Protein AF-G9L4L5-F1 (afdb_monomer_lite)

Organism: Mustela putorius furo (NCBI:txid9669)

Radius of gyration: 20.17 Å; chains: 1; bounding box: 37×35×58 Å

pLDDT: mean 81.36, std 19.82, range [37.69, 98.31]

Sequence (93 aa):
GHLQYQRSGPPYDFPSYRSTVHEVTQAFAAASREVLAVEAELAGPRGQPLLASHVRSLQQLEQTRLATVALLQLMGAPELSEQENTLEMRQLK

InterPro domains:
  IPR039491 Required for excision 1-B domain-containing protein [PF14966] (1-75)
  IPR039491 Required for excision 1-B domain-containing protein [PTHR28309] (1-86)

Structure (mmCIF, N/CA/C/O backbone):
data_AF-G9L4L5-F1
#
_entry.id   AF-G9L4L5-F1
#
loop_
_atom_site.group_PDB
_atom_site.id
_atom_site.type_symbol
_atom_site.label_atom_id
_atom_site.label_alt_id
_atom_site.label_comp_id
_atom_site.label_asym_id
_atom_site.label_entity_id
_atom_site.label_seq_id
_atom_site.pdbx_PDB_ins_code
_atom_site.Cartn_x
_atom_site.Cartn_y
_atom_site.Cartn_z
_atom_site.occupancy
_atom_site.B_iso_or_equiv
_atom_site.auth_seq_id
_atom_site.auth_comp_id
_atom_site.auth_asym_id
_atom_site.auth_atom_id
_atom_site.pdbx_PDB_model_num
ATOM 1 N N . GLY A 1 1 ? 7.742 13.195 -40.396 1.00 57.25 1 GLY A N 1
ATOM 2 C CA . GLY A 1 1 ? 7.542 13.644 -39.005 1.00 57.25 1 GLY A CA 1
ATOM 3 C C . GLY A 1 1 ? 7.286 12.471 -38.076 1.00 57.25 1 GLY A C 1
ATOM 4 O O . GLY A 1 1 ? 8.233 11.798 -37.703 1.00 57.25 1 GLY A O 1
ATOM 5 N N . HIS A 1 2 ? 6.019 12.172 -37.767 1.00 55.12 2 HIS A N 1
ATOM 6 C CA . HIS A 1 2 ? 5.613 11.148 -36.783 1.00 55.12 2 HIS A CA 1
ATOM 7 C C . HIS A 1 2 ? 6.059 9.713 -37.131 1.00 55.12 2 HIS A C 1
ATOM 9 O O . HIS A 1 2 ? 6.634 9.020 -36.303 1.00 55.12 2 HIS A O 1
ATOM 15 N N . LEU A 1 3 ? 5.883 9.293 -38.389 1.00 58.84 3 LEU A N 1
ATOM 16 C CA . LEU A 1 3 ? 6.283 7.958 -38.868 1.00 58.84 3 LEU A CA 1
ATOM 17 C C . LEU A 1 3 ? 7.797 7.701 -38.818 1.00 58.84 3 LEU A C 1
ATOM 19 O O . LEU A 1 3 ? 8.215 6.559 -38.681 1.00 58.84 3 LEU A O 1
ATOM 23 N N . GLN A 1 4 ? 8.622 8.744 -38.946 1.00 59.44 4 GLN A N 1
ATOM 24 C CA . GLN A 1 4 ? 10.081 8.617 -38.842 1.00 59.44 4 GLN A CA 1
ATOM 25 C C . GLN A 1 4 ? 10.517 8.525 -37.380 1.00 59.44 4 GLN A C 1
ATOM 27 O O . GLN A 1 4 ? 11.351 7.687 -37.075 1.00 59.44 4 GLN A O 1
ATOM 32 N N . TYR A 1 5 ? 9.883 9.290 -36.485 1.00 58.44 5 TYR A N 1
ATOM 33 C CA . TYR A 1 5 ? 10.120 9.226 -35.038 1.00 58.44 5 TYR A CA 1
ATOM 34 C C . TYR A 1 5 ? 9.743 7.856 -34.450 1.00 58.44 5 TYR A C 1
ATOM 36 O O . TYR A 1 5 ? 10.461 7.294 -33.630 1.00 58.44 5 TYR A O 1
ATOM 44 N N . GLN A 1 6 ? 8.642 7.281 -34.939 1.00 59.22 6 GLN A N 1
ATOM 45 C CA . GLN A 1 6 ? 8.158 5.957 -34.544 1.00 59.22 6 GLN A CA 1
ATOM 46 C C . GLN A 1 6 ? 9.004 4.808 -35.123 1.00 59.22 6 GLN A C 1
ATOM 48 O O . GLN A 1 6 ? 8.985 3.706 -34.590 1.00 59.22 6 GLN A O 1
ATOM 53 N N . ARG A 1 7 ? 9.752 5.061 -36.207 1.00 59.12 7 ARG A N 1
ATOM 54 C CA . ARG A 1 7 ? 10.684 4.106 -36.835 1.00 59.12 7 ARG A CA 1
ATOM 55 C C . ARG A 1 7 ? 12.122 4.220 -36.325 1.00 59.12 7 ARG A C 1
ATOM 57 O O . ARG A 1 7 ? 12.880 3.274 -36.492 1.00 59.12 7 ARG A O 1
ATOM 64 N N . SER A 1 8 ? 12.509 5.366 -35.764 1.00 61.69 8 SER A N 1
ATOM 65 C CA . SER A 1 8 ? 13.857 5.620 -35.237 1.00 61.69 8 SER A CA 1
ATOM 66 C C . SER A 1 8 ? 14.009 5.294 -33.750 1.00 61.69 8 SER A C 1
ATOM 68 O O . SER A 1 8 ? 15.127 5.310 -33.244 1.00 61.69 8 SER A O 1
ATOM 70 N N . GLY A 1 9 ? 12.903 5.062 -33.040 1.00 61.50 9 GLY A N 1
ATOM 71 C CA . GLY A 1 9 ? 12.901 4.676 -31.631 1.00 61.50 9 GLY A CA 1
ATOM 72 C C . GLY A 1 9 ? 12.895 3.154 -31.438 1.00 61.50 9 GLY A C 1
ATOM 73 O O . GLY A 1 9 ? 12.470 2.429 -32.341 1.00 61.50 9 GLY A O 1
ATOM 74 N N . PRO A 1 10 ? 13.327 2.654 -30.267 1.00 68.50 10 PRO A N 1
ATOM 75 C CA . PRO A 1 10 ? 13.116 1.261 -29.881 1.00 68.50 10 PRO A CA 1
ATOM 76 C C . PRO A 1 10 ? 11.626 0.887 -30.006 1.00 68.50 10 PRO A C 1
ATOM 78 O O . PRO A 1 10 ? 10.773 1.724 -29.689 1.0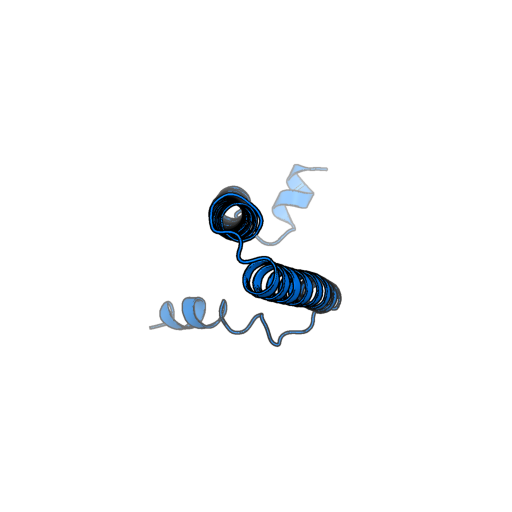0 68.50 10 PRO A O 1
ATOM 81 N N . PRO A 1 11 ? 11.283 -0.335 -30.452 1.00 70.56 11 PRO A N 1
ATOM 82 C CA . PRO A 1 11 ? 9.896 -0.774 -30.559 1.00 70.56 11 PRO A CA 1
ATOM 83 C C . PRO A 1 11 ? 9.305 -0.966 -29.156 1.00 70.56 11 PRO A C 1
ATOM 85 O O . PRO A 1 11 ? 9.389 -2.040 -28.573 1.00 70.56 11 PRO A O 1
ATOM 88 N N . TYR A 1 12 ? 8.739 0.099 -28.592 1.00 69.94 12 TYR A N 1
ATOM 89 C CA . TYR A 1 12 ? 8.116 0.070 -27.271 1.00 69.94 12 TYR A CA 1
ATOM 90 C C . TYR A 1 12 ? 6.662 -0.412 -27.384 1.00 69.94 12 TYR A C 1
ATOM 92 O O . TYR A 1 12 ? 5.861 0.179 -28.116 1.00 69.94 12 TYR A O 1
ATOM 100 N N . ASP A 1 13 ? 6.301 -1.469 -26.653 1.00 81.56 13 ASP A N 1
ATOM 101 C CA . ASP A 1 13 ? 4.930 -1.993 -26.601 1.00 81.56 13 ASP A CA 1
ATOM 102 C C . ASP A 1 13 ? 4.070 -1.181 -25.618 1.00 81.56 13 ASP A C 1
ATOM 104 O O . ASP A 1 13 ? 3.805 -1.566 -24.476 1.00 81.56 13 ASP A O 1
ATOM 108 N N . PHE A 1 14 ? 3.659 0.007 -26.065 1.00 83.94 14 PHE A N 1
ATOM 109 C CA . PHE A 1 14 ? 2.816 0.905 -25.277 1.00 83.94 14 PHE A CA 1
ATOM 110 C C . PHE A 1 14 ? 1.465 0.298 -24.852 1.00 83.94 14 PHE A C 1
ATOM 112 O O . PHE A 1 14 ? 1.050 0.580 -23.724 1.00 83.94 14 PHE A O 1
ATOM 119 N N . PRO A 1 15 ? 0.748 -0.484 -25.691 1.00 85.88 15 PRO A N 1
ATOM 120 C CA . PRO A 1 15 ? -0.466 -1.180 -25.268 1.00 85.88 15 PRO A CA 1
ATOM 121 C C . PRO A 1 15 ? -0.260 -2.086 -24.051 1.00 85.88 15 PRO A C 1
ATOM 123 O O . PRO A 1 15 ? -0.976 -1.922 -23.060 1.00 85.88 15 PRO A O 1
ATOM 126 N N . SER A 1 16 ? 0.736 -2.976 -24.084 1.00 83.81 16 SER A N 1
ATOM 127 C CA . SER A 1 16 ? 1.000 -3.892 -22.966 1.00 83.81 16 SER A CA 1
ATOM 128 C C . SER A 1 16 ? 1.456 -3.140 -21.719 1.00 83.81 16 SER A C 1
ATOM 130 O O . SER A 1 16 ? 0.924 -3.372 -20.635 1.00 83.81 16 SER A O 1
ATOM 132 N N . TYR A 1 17 ? 2.353 -2.156 -21.869 1.00 84.56 17 TYR A N 1
ATOM 133 C CA . TYR A 1 17 ? 2.782 -1.297 -20.761 1.00 84.56 17 TYR A CA 1
ATOM 134 C C . TYR A 1 17 ? 1.595 -0.606 -20.071 1.00 84.56 17 TYR A C 1
ATOM 136 O O . TYR A 1 17 ? 1.474 -0.627 -18.846 1.00 84.56 17 TYR A O 1
ATOM 144 N N . ARG A 1 18 ? 0.681 -0.016 -20.854 1.00 88.50 18 ARG A N 1
ATOM 145 C CA . ARG A 1 18 ? -0.506 0.659 -20.315 1.00 88.50 18 ARG A CA 1
ATOM 146 C C . ARG A 1 18 ? -1.450 -0.298 -19.596 1.00 88.50 18 ARG A C 1
ATOM 148 O O . ARG A 1 18 ? -1.993 0.103 -18.570 1.00 88.50 18 ARG A O 1
ATOM 155 N N . SER A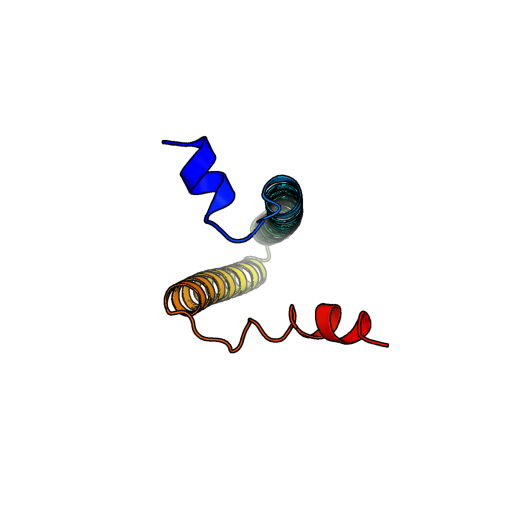 1 19 ? -1.634 -1.517 -20.108 1.00 89.94 19 SER A N 1
ATOM 156 C CA . SER A 1 19 ? -2.454 -2.539 -19.443 1.00 89.94 19 SER A CA 1
ATOM 157 C C . SER A 1 19 ? -1.872 -2.894 -18.081 1.00 89.94 19 SER A C 1
ATOM 159 O O . SER A 1 19 ? -2.563 -2.779 -17.073 1.00 89.94 19 SER A O 1
ATOM 161 N N . THR A 1 20 ? -0.573 -3.200 -18.026 1.00 92.06 20 THR A N 1
ATOM 162 C CA . THR A 1 20 ? 0.111 -3.547 -16.775 1.00 92.06 20 THR A CA 1
ATOM 163 C C . THR A 1 20 ? 0.035 -2.414 -15.756 1.00 92.06 20 THR A C 1
ATOM 165 O O . THR A 1 20 ? -0.348 -2.636 -14.610 1.00 92.06 20 THR A O 1
ATOM 168 N N . VAL A 1 21 ? 0.342 -1.176 -16.162 1.00 89.62 21 VAL A N 1
ATOM 169 C CA . VAL A 1 21 ? 0.238 -0.009 -15.270 1.00 89.62 21 VAL A CA 1
ATOM 170 C C . VAL A 1 21 ? -1.189 0.157 -14.758 1.00 89.62 21 VAL A C 1
ATOM 172 O O . VAL A 1 21 ? -1.386 0.431 -13.573 1.00 89.62 21 VAL A O 1
ATOM 175 N N . HIS A 1 22 ? -2.189 -0.012 -15.624 1.00 93.31 22 HIS A N 1
ATOM 176 C CA . HIS A 1 22 ? -3.589 0.098 -15.238 1.00 93.31 22 HIS A CA 1
ATOM 177 C C . HIS A 1 22 ? -3.991 -0.967 -14.211 1.00 93.31 22 HIS A C 1
ATOM 179 O O . HIS A 1 22 ? -4.547 -0.616 -13.170 1.00 93.31 22 HIS A O 1
ATOM 185 N N . GLU A 1 23 ? -3.659 -2.234 -14.460 1.00 95.75 23 GLU A N 1
ATOM 186 C CA . GLU A 1 23 ? -3.956 -3.356 -13.561 1.00 95.75 23 GLU A CA 1
ATOM 187 C C . GLU A 1 23 ? -3.285 -3.178 -12.196 1.00 95.75 23 GLU A C 1
ATOM 189 O O . GLU A 1 23 ? -3.946 -3.267 -11.159 1.00 95.75 23 GLU A O 1
ATOM 194 N N . VAL A 1 24 ? -1.993 -2.834 -12.183 1.00 92.75 24 VAL A N 1
ATOM 195 C CA . VAL A 1 24 ? -1.244 -2.570 -10.945 1.00 92.75 24 VAL A CA 1
ATOM 196 C C . VAL A 1 24 ? -1.854 -1.394 -10.181 1.00 92.75 24 VAL A C 1
ATOM 198 O O . VAL A 1 24 ? -2.071 -1.486 -8.971 1.00 92.75 24 VAL A O 1
ATOM 201 N N . THR A 1 25 ? -2.200 -0.305 -10.875 1.00 93.06 25 THR A N 1
ATOM 202 C CA . THR A 1 25 ? -2.838 0.867 -10.254 1.00 93.06 25 THR A CA 1
ATOM 203 C C . THR A 1 25 ? -4.197 0.506 -9.655 1.00 93.06 25 THR A C 1
ATOM 205 O O . THR A 1 25 ? -4.529 0.943 -8.552 1.00 93.06 25 THR A O 1
ATOM 208 N N . GLN A 1 26 ? -4.989 -0.311 -10.353 1.00 97.06 26 GLN A N 1
ATOM 209 C CA . GLN A 1 26 ? -6.302 -0.737 -9.884 1.00 97.06 26 GLN A CA 1
ATOM 210 C C . GLN A 1 26 ? -6.198 -1.633 -8.646 1.00 97.06 26 GLN A C 1
ATOM 212 O O . GLN A 1 26 ? -6.915 -1.394 -7.670 1.00 97.06 26 GLN A O 1
ATOM 217 N N . ALA A 1 27 ? -5.300 -2.621 -8.667 1.00 96.56 27 ALA A N 1
ATOM 218 C CA . ALA A 1 27 ? -5.054 -3.514 -7.538 1.00 96.56 27 ALA A CA 1
ATOM 219 C C . ALA A 1 27 ? -4.591 -2.729 -6.302 1.00 96.56 27 ALA A C 1
ATOM 221 O O . ALA A 1 27 ? -5.142 -2.895 -5.212 1.00 96.56 27 ALA A O 1
ATOM 222 N N . PHE A 1 28 ? -3.652 -1.796 -6.485 1.00 93.31 28 PHE A N 1
ATOM 223 C CA . PHE A 1 28 ? -3.185 -0.923 -5.413 1.00 93.31 28 PHE A CA 1
ATOM 224 C C . PHE A 1 28 ? -4.311 -0.044 -4.846 1.00 93.31 28 PHE A C 1
ATOM 226 O O . PHE A 1 28 ? -4.463 0.082 -3.627 1.00 93.31 28 PHE A O 1
ATOM 233 N N . ALA A 1 29 ? -5.141 0.540 -5.714 1.00 93.94 29 ALA A N 1
ATOM 234 C CA . ALA A 1 2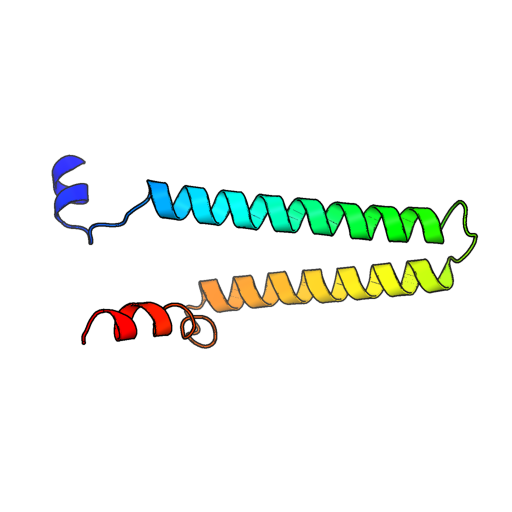9 ? -6.265 1.369 -5.293 1.00 93.94 29 ALA A CA 1
ATOM 235 C C . ALA A 1 29 ? -7.331 0.561 -4.535 1.00 93.94 29 ALA A C 1
ATOM 237 O O . ALA A 1 29 ? -7.937 1.081 -3.597 1.00 93.94 29 ALA A O 1
ATOM 238 N N . ALA A 1 30 ? -7.571 -0.694 -4.927 1.00 97.50 30 ALA A N 1
ATOM 239 C CA . ALA A 1 30 ? -8.469 -1.598 -4.215 1.00 97.50 30 ALA A CA 1
ATOM 240 C C . ALA A 1 30 ? -7.956 -1.895 -2.801 1.00 97.50 30 ALA A C 1
ATOM 242 O O . ALA A 1 30 ? -8.655 -1.583 -1.837 1.00 97.50 30 ALA A O 1
ATOM 243 N N . ALA A 1 31 ? -6.709 -2.355 -2.675 1.00 94.88 31 ALA A N 1
ATOM 244 C CA . ALA A 1 31 ? -6.088 -2.623 -1.379 1.00 94.88 31 ALA A CA 1
ATOM 245 C C . ALA A 1 31 ? -6.064 -1.374 -0.476 1.00 94.88 31 ALA A C 1
ATOM 247 O O . ALA A 1 31 ? -6.397 -1.439 0.705 1.00 94.88 31 ALA A O 1
ATOM 248 N N . SER A 1 32 ? -5.750 -0.202 -1.037 1.00 94.44 32 SER A N 1
ATOM 249 C CA . SER A 1 32 ? -5.745 1.060 -0.283 1.00 94.44 32 SER A CA 1
ATOM 250 C C . SER A 1 32 ? -7.118 1.400 0.304 1.00 94.44 32 SER A C 1
ATOM 252 O O . SER A 1 32 ? -7.207 1.859 1.443 1.00 94.44 32 SER A O 1
ATOM 254 N N . ARG A 1 33 ? -8.203 1.157 -0.447 1.00 97.44 33 ARG A N 1
ATOM 255 C CA . ARG A 1 33 ? -9.570 1.365 0.055 1.00 97.44 33 ARG A CA 1
ATOM 256 C C . ARG A 1 33 ? -9.923 0.398 1.178 1.00 97.44 33 ARG A C 1
ATOM 258 O O . ARG A 1 33 ? -10.571 0.818 2.130 1.00 97.44 33 ARG A O 1
ATOM 265 N N . GLU A 1 34 ? -9.497 -0.859 1.089 1.00 98.12 34 GLU A N 1
ATOM 266 C CA . GLU A 1 34 ? -9.720 -1.845 2.152 1.00 98.12 34 GLU A CA 1
ATOM 267 C C . GLU A 1 34 ? -9.042 -1.419 3.458 1.00 98.12 34 GLU A C 1
ATOM 269 O O . GLU A 1 34 ? -9.673 -1.440 4.513 1.00 98.12 34 GLU A O 1
ATOM 274 N N . VAL A 1 35 ? -7.800 -0.929 3.395 1.00 97.56 35 VAL A N 1
ATOM 275 C CA . VAL A 1 35 ? -7.090 -0.428 4.585 1.00 97.56 35 VAL A CA 1
ATOM 276 C C . VAL A 1 35 ? -7.791 0.795 5.187 1.00 97.56 35 VAL A C 1
ATOM 278 O O . VAL A 1 35 ? -7.956 0.864 6.404 1.00 97.56 35 VAL A O 1
ATOM 281 N N . LEU A 1 36 ? -8.256 1.737 4.359 1.00 96.88 36 LEU A N 1
ATOM 282 C CA . LEU A 1 36 ? -9.028 2.896 4.832 1.00 96.88 36 LEU A CA 1
ATOM 283 C C . LEU A 1 36 ? -10.355 2.482 5.483 1.00 96.88 36 LEU A C 1
ATOM 285 O O . LEU A 1 36 ? -10.766 3.074 6.480 1.00 96.88 36 LEU A O 1
ATOM 289 N N . ALA A 1 37 ? -11.018 1.454 4.949 1.00 98.12 37 ALA A N 1
ATOM 290 C CA . ALA A 1 37 ? -12.231 0.911 5.548 1.00 98.12 37 ALA A CA 1
ATOM 291 C C . ALA A 1 37 ? -11.946 0.280 6.921 1.00 98.12 37 ALA A C 1
ATOM 293 O O . ALA A 1 37 ? -12.689 0.534 7.868 1.00 98.12 37 ALA A O 1
ATOM 294 N N . VAL A 1 38 ? -10.846 -0.470 7.055 1.00 97.81 38 VAL A N 1
ATOM 295 C CA . VAL A 1 38 ? -10.400 -1.036 8.340 1.00 97.81 38 VAL A CA 1
ATOM 296 C C . VAL A 1 38 ? -10.111 0.067 9.357 1.00 97.81 38 VAL A C 1
ATOM 298 O O . VAL A 1 38 ? -10.578 -0.006 10.492 1.00 97.81 38 VAL A O 1
ATOM 301 N N . GLU A 1 39 ? -9.381 1.111 8.963 1.00 98.12 39 GLU A N 1
ATOM 302 C CA . GLU A 1 39 ? -9.105 2.260 9.829 1.00 98.12 39 GLU A CA 1
ATOM 303 C C . GLU A 1 39 ? -10.402 2.935 10.306 1.00 98.12 39 GLU A C 1
ATOM 305 O O . GLU A 1 39 ? -10.558 3.208 11.499 1.00 98.12 39 GLU A O 1
ATOM 310 N N . ALA A 1 40 ? -11.355 3.161 9.395 1.00 97.94 40 ALA A N 1
ATOM 311 C CA . ALA A 1 40 ? -12.646 3.767 9.712 1.00 97.94 40 ALA A CA 1
ATOM 312 C C . ALA A 1 40 ? -13.490 2.890 10.652 1.00 97.94 40 ALA A C 1
ATOM 314 O O . ALA A 1 40 ? -14.111 3.405 11.584 1.00 97.94 40 ALA A O 1
ATOM 315 N N . GLU A 1 41 ? -13.490 1.569 10.454 1.00 98.25 41 GLU A N 1
ATOM 316 C CA . GLU A 1 41 ? -14.201 0.629 11.323 1.00 98.25 41 GLU A CA 1
ATOM 317 C C . GLU A 1 41 ? -13.609 0.607 12.743 1.00 98.25 41 GLU A C 1
ATOM 319 O O . GLU A 1 41 ? -14.343 0.588 13.737 1.00 98.25 41 GLU A O 1
ATOM 324 N N . LEU A 1 42 ? -12.276 0.657 12.840 1.00 98.25 42 LEU A N 1
ATOM 325 C CA . LEU A 1 42 ? -11.548 0.732 14.104 1.00 98.25 42 LEU A CA 1
ATOM 326 C C . LEU A 1 42 ? -11.802 2.050 14.838 1.00 98.25 42 LEU A C 1
ATOM 328 O O . LEU A 1 42 ? -12.059 2.031 16.040 1.00 98.25 42 LEU A O 1
ATOM 332 N N . ALA A 1 43 ? -11.755 3.182 14.135 1.00 96.75 43 ALA A N 1
ATOM 333 C CA . ALA A 1 43 ? -11.982 4.498 14.726 1.00 96.75 43 ALA A CA 1
ATOM 334 C C . ALA A 1 43 ? -13.445 4.726 15.135 1.00 96.75 43 ALA A C 1
ATOM 336 O O . ALA A 1 43 ? -13.702 5.439 16.104 1.00 96.75 43 ALA A O 1
ATOM 337 N N . GLY A 1 44 ? -14.394 4.149 14.394 1.00 95.31 44 GLY A N 1
ATOM 338 C CA . GLY A 1 44 ? -15.825 4.309 14.629 1.00 95.31 44 GLY A CA 1
ATOM 339 C C . GLY A 1 44 ? -16.430 3.133 15.406 1.00 95.31 44 GLY A C 1
ATOM 340 O O . GLY A 1 44 ? -16.258 3.074 16.624 1.00 95.31 44 GLY A O 1
ATOM 341 N N . PRO A 1 45 ? -17.153 2.206 14.743 1.00 95.75 45 PRO A N 1
ATOM 342 C CA . PRO A 1 45 ? -17.974 1.180 15.396 1.00 95.75 45 PRO A CA 1
ATOM 343 C C . PRO A 1 45 ? -17.261 0.322 16.442 1.00 95.75 45 PRO A C 1
ATOM 345 O O . PRO A 1 45 ? -17.876 -0.074 17.429 1.00 95.75 45 PRO A O 1
ATOM 348 N N . ARG A 1 46 ? -15.974 0.018 16.239 1.00 95.38 46 ARG A N 1
ATOM 349 C CA . ARG A 1 46 ? -15.212 -0.822 17.172 1.00 95.38 46 ARG A CA 1
ATOM 350 C C . ARG A 1 46 ? -14.653 -0.044 18.363 1.00 95.38 46 ARG A C 1
ATOM 352 O O . ARG A 1 46 ? -14.221 -0.679 19.320 1.00 95.38 46 ARG A O 1
ATOM 359 N N . GLY A 1 47 ? -14.645 1.291 18.318 1.00 96.06 47 GLY A N 1
ATOM 360 C CA . GLY A 1 47 ? -14.159 2.137 19.410 1.00 96.06 47 GLY A CA 1
ATOM 361 C C . GLY A 1 47 ? -12.686 1.903 19.765 1.00 96.06 47 GLY A C 1
ATOM 362 O O . GLY A 1 47 ? -12.316 1.983 20.933 1.00 96.06 47 GLY A O 1
ATOM 363 N N . GLN A 1 48 ? -11.843 1.599 18.773 1.00 97.88 48 GLN A N 1
ATOM 364 C CA . GLN A 1 48 ? -10.409 1.311 18.919 1.00 97.88 48 GLN A CA 1
ATOM 365 C C . GLN A 1 48 ? -9.541 2.411 18.273 1.00 97.88 48 GLN A C 1
ATOM 367 O O . GLN A 1 48 ? -8.790 2.142 17.330 1.00 97.88 48 GLN A O 1
ATOM 372 N N . PRO A 1 49 ? -9.587 3.661 18.775 1.00 95.88 49 PRO A N 1
ATOM 373 C CA . PRO A 1 49 ? -8.892 4.793 18.158 1.00 95.88 49 PRO A CA 1
ATOM 374 C C . PRO A 1 49 ? -7.363 4.658 18.184 1.00 95.88 49 PRO A C 1
ATOM 376 O O . PRO A 1 49 ? -6.697 5.175 17.293 1.00 95.88 49 PRO A O 1
ATOM 379 N N . LEU A 1 50 ? -6.798 3.946 19.168 1.00 97.75 50 LEU A N 1
ATOM 380 C CA . LEU A 1 50 ? -5.359 3.659 19.212 1.00 97.75 50 LEU A CA 1
ATOM 381 C C . LEU A 1 50 ? -4.938 2.694 18.097 1.00 97.75 50 LEU A C 1
ATOM 383 O O . LEU A 1 50 ? -3.916 2.901 17.456 1.00 97.75 50 LEU A O 1
ATOM 387 N N . LEU A 1 51 ? -5.734 1.660 17.813 1.00 98.06 51 LEU A N 1
ATOM 388 C CA . LEU A 1 51 ? -5.417 0.754 16.710 1.00 98.06 51 LEU A CA 1
ATOM 389 C C . LEU A 1 51 ? -5.603 1.452 15.357 1.00 98.06 51 LEU A C 1
ATOM 391 O O . LEU A 1 51 ? -4.767 1.299 14.470 1.00 98.06 51 LEU A O 1
ATOM 395 N N . ALA A 1 52 ? -6.639 2.285 15.226 1.00 98.31 52 ALA A N 1
ATOM 396 C CA . ALA A 1 52 ? -6.824 3.130 14.049 1.00 98.31 52 ALA A CA 1
ATOM 397 C C . ALA A 1 52 ? -5.644 4.096 13.834 1.00 98.31 52 ALA A C 1
ATOM 399 O O . ALA A 1 52 ? -5.188 4.261 12.705 1.00 98.31 52 ALA A O 1
ATOM 400 N N . SER A 1 53 ? -5.098 4.695 14.901 1.00 97.94 53 SER A N 1
ATOM 401 C CA . SER A 1 53 ? -3.934 5.582 14.777 1.00 97.94 53 SER A CA 1
ATOM 402 C C . SER A 1 53 ? -2.687 4.831 14.309 1.00 97.94 53 SER A C 1
ATOM 404 O O . SER A 1 53 ? -1.959 5.350 13.466 1.00 97.94 53 SER A O 1
ATOM 406 N N . HIS A 1 54 ? -2.476 3.591 14.762 1.00 98.25 54 HIS A N 1
ATOM 407 C CA . HIS A 1 54 ? -1.394 2.745 14.258 1.00 98.25 54 HIS A CA 1
ATOM 408 C C . HIS A 1 54 ? -1.555 2.417 12.770 1.00 98.25 54 HIS A C 1
ATOM 410 O O . HIS A 1 54 ? -0.583 2.528 12.022 1.00 98.25 54 HIS A O 1
ATOM 416 N N . VAL A 1 55 ? -2.768 2.075 12.321 1.00 97.75 55 VAL A N 1
ATOM 417 C CA . VAL A 1 55 ? -3.054 1.859 10.890 1.00 97.75 55 VAL A CA 1
ATOM 418 C C . VAL A 1 55 ? -2.746 3.125 10.084 1.00 97.75 55 VAL A C 1
ATOM 420 O O . VAL A 1 55 ? -2.036 3.053 9.081 1.00 97.75 55 VAL A O 1
ATOM 423 N N . ARG A 1 56 ? -3.172 4.295 10.572 1.00 97.69 56 ARG A N 1
ATOM 424 C CA . ARG A 1 56 ? -2.867 5.586 9.944 1.00 97.69 56 ARG A CA 1
ATOM 425 C C . ARG A 1 56 ? -1.366 5.864 9.864 1.00 97.69 56 ARG A C 1
ATOM 427 O O . ARG A 1 56 ? -0.880 6.292 8.820 1.00 97.69 56 ARG A O 1
ATOM 434 N N . SER A 1 57 ? -0.612 5.606 10.932 1.00 97.94 57 SER A N 1
ATOM 435 C CA . SER A 1 57 ? 0.847 5.775 10.926 1.00 97.94 57 SER A CA 1
ATOM 436 C C . SER A 1 57 ? 1.535 4.855 9.912 1.00 97.94 57 SER A C 1
ATOM 438 O O . SER A 1 57 ? 2.454 5.295 9.223 1.00 97.94 57 SER A O 1
ATOM 440 N N . LEU A 1 58 ? 1.071 3.609 9.760 1.00 97.19 58 LEU A N 1
ATOM 441 C CA . LEU A 1 58 ? 1.580 2.698 8.728 1.00 97.19 58 LEU A CA 1
ATOM 442 C C . LEU A 1 58 ? 1.291 3.217 7.313 1.00 97.19 58 LEU A C 1
ATOM 444 O O . LEU A 1 58 ? 2.169 3.171 6.454 1.00 97.19 58 LEU A O 1
ATOM 448 N N . GLN A 1 59 ? 0.102 3.771 7.069 1.00 95.81 59 GLN A N 1
ATOM 449 C CA . GLN A 1 59 ? -0.224 4.377 5.774 1.00 95.81 59 GLN A CA 1
ATOM 450 C C . GLN A 1 59 ? 0.646 5.603 5.469 1.00 95.81 59 GLN A C 1
ATOM 452 O O . GLN A 1 59 ? 1.072 5.777 4.331 1.00 95.81 59 GLN A O 1
ATOM 457 N N . GLN A 1 60 ? 0.949 6.440 6.465 1.00 97.06 60 GLN A N 1
ATOM 458 C CA . GLN A 1 60 ? 1.860 7.581 6.300 1.00 97.06 60 GLN A CA 1
ATOM 459 C C . GLN A 1 60 ? 3.290 7.130 5.967 1.00 97.06 60 GLN A C 1
ATOM 461 O O . GLN A 1 60 ? 3.957 7.737 5.122 1.00 97.06 60 GLN A O 1
ATOM 466 N N . LEU A 1 61 ? 3.752 6.048 6.601 1.00 97.81 61 LEU A N 1
ATOM 467 C CA . LEU A 1 61 ? 5.042 5.444 6.283 1.00 97.81 61 LEU A CA 1
ATOM 468 C C . LEU A 1 61 ? 5.065 4.919 4.842 1.00 97.81 61 LEU A C 1
ATOM 470 O O . LEU A 1 61 ? 6.012 5.208 4.113 1.00 97.81 61 LEU A O 1
ATOM 474 N N . GLU A 1 62 ? 4.014 4.222 4.404 1.00 95.12 62 GLU A N 1
ATOM 475 C CA . GLU A 1 62 ? 3.933 3.725 3.026 1.00 95.12 62 GLU A CA 1
ATOM 476 C C . GLU A 1 62 ? 3.854 4.867 2.005 1.00 95.12 62 GLU A C 1
ATOM 478 O O . GLU A 1 62 ? 4.529 4.815 0.983 1.00 95.12 62 GLU A O 1
ATOM 483 N N . GLN A 1 63 ? 3.119 5.946 2.288 1.00 95.00 63 GLN A N 1
ATOM 484 C CA . GLN A 1 63 ? 3.101 7.137 1.425 1.00 95.00 63 GLN A CA 1
ATOM 485 C C . GLN A 1 63 ? 4.495 7.753 1.276 1.00 95.00 63 GLN A C 1
ATOM 487 O O . GLN A 1 63 ? 4.907 8.098 0.167 1.00 95.00 63 GLN A O 1
ATOM 492 N N . THR A 1 64 ? 5.241 7.848 2.380 1.00 97.44 64 THR A N 1
ATOM 493 C CA . THR A 1 64 ? 6.628 8.332 2.356 1.00 97.44 64 THR A CA 1
ATOM 494 C C . THR A 1 64 ? 7.505 7.398 1.524 1.00 97.44 64 THR A C 1
ATOM 496 O O . THR A 1 64 ? 8.246 7.865 0.662 1.00 97.44 64 THR A O 1
ATOM 499 N N . ARG A 1 65 ? 7.367 6.078 1.710 1.00 95.88 65 ARG A N 1
ATOM 500 C CA . ARG A 1 65 ? 8.092 5.067 0.931 1.00 95.88 65 ARG A CA 1
ATOM 501 C C . ARG A 1 65 ? 7.807 5.190 -0.565 1.00 95.88 65 ARG A C 1
ATOM 503 O O . ARG A 1 65 ? 8.749 5.208 -1.351 1.00 95.88 65 ARG A O 1
ATOM 510 N N . LEU A 1 66 ? 6.539 5.320 -0.960 1.00 94.12 66 LEU A N 1
ATOM 511 C CA . LEU A 1 66 ? 6.132 5.488 -2.359 1.00 94.12 66 LEU A CA 1
ATOM 512 C C . LEU A 1 66 ? 6.721 6.761 -2.974 1.00 94.12 66 LEU A C 1
ATOM 514 O O . LEU A 1 66 ? 7.229 6.715 -4.092 1.00 94.12 66 LEU A O 1
ATOM 518 N N . ALA A 1 67 ? 6.718 7.876 -2.239 1.00 95.25 67 ALA A N 1
ATOM 519 C CA . ALA A 1 67 ? 7.341 9.117 -2.693 1.00 95.25 67 ALA A CA 1
ATOM 520 C C . ALA A 1 67 ? 8.861 8.961 -2.875 1.00 95.25 67 ALA A C 1
ATOM 522 O O . ALA A 1 67 ? 9.406 9.376 -3.896 1.00 95.25 67 ALA A O 1
ATOM 523 N N . THR A 1 68 ? 9.549 8.318 -1.925 1.00 95.44 68 THR A N 1
ATOM 524 C CA . THR A 1 68 ? 10.989 8.041 -2.030 1.00 95.44 68 THR A CA 1
ATOM 525 C C . THR A 1 68 ? 11.307 7.137 -3.217 1.00 95.44 68 THR A C 1
ATOM 527 O O . THR A 1 68 ? 12.219 7.439 -3.982 1.00 95.44 68 THR A O 1
ATOM 530 N N . VAL A 1 69 ? 10.543 6.061 -3.416 1.00 92.50 69 VAL A N 1
ATOM 531 C CA . VAL A 1 69 ? 10.714 5.153 -4.558 1.00 92.50 69 VAL A CA 1
ATOM 532 C C . VAL A 1 69 ? 10.499 5.890 -5.880 1.00 92.50 69 VAL A C 1
ATOM 534 O O . VAL A 1 69 ? 11.319 5.747 -6.784 1.00 92.50 69 VAL A O 1
ATOM 537 N N . ALA A 1 70 ? 9.466 6.728 -5.985 1.00 89.62 70 ALA A N 1
ATOM 538 C CA . ALA A 1 70 ? 9.224 7.529 -7.184 1.00 89.62 70 ALA A CA 1
ATOM 539 C C . ALA A 1 70 ? 10.390 8.488 -7.486 1.00 89.62 70 ALA A C 1
ATOM 541 O O . ALA A 1 70 ? 10.800 8.624 -8.639 1.00 89.62 70 ALA A O 1
ATOM 542 N N . LEU A 1 71 ? 10.970 9.117 -6.456 1.00 93.56 71 LEU A N 1
ATOM 543 C CA . LEU A 1 71 ? 12.164 9.954 -6.612 1.00 93.56 71 LEU A CA 1
ATOM 544 C C . LEU A 1 71 ? 13.376 9.138 -7.084 1.00 93.56 71 LEU A C 1
ATOM 546 O O . LEU A 1 71 ? 14.071 9.568 -8.002 1.00 93.56 71 LEU A O 1
ATOM 550 N N . LEU A 1 72 ? 13.619 7.958 -6.504 1.00 92.69 72 LEU A N 1
ATOM 551 C CA . LEU A 1 72 ? 14.712 7.064 -6.915 1.00 92.69 72 LEU A CA 1
ATOM 552 C C . LEU A 1 72 ? 14.567 6.613 -8.376 1.00 92.69 72 LEU A C 1
ATOM 554 O O . LEU A 1 72 ? 15.545 6.626 -9.123 1.00 92.69 72 LEU A O 1
ATOM 558 N N . GLN A 1 73 ? 13.344 6.282 -8.796 1.00 85.31 73 GLN A N 1
ATOM 559 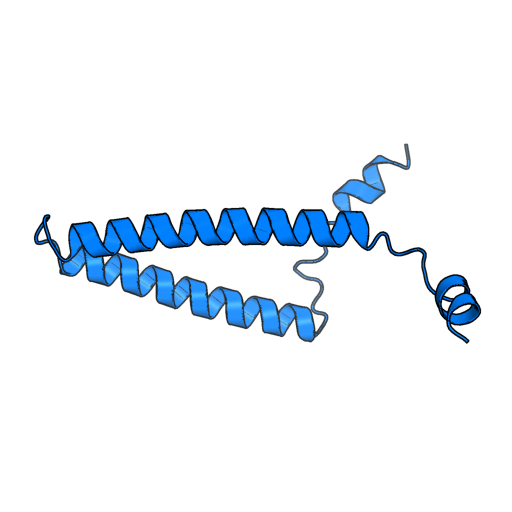C CA . GLN A 1 73 ? 13.030 5.928 -10.181 1.00 85.31 73 GLN A CA 1
ATOM 560 C C . GLN A 1 73 ? 13.298 7.095 -11.139 1.00 85.31 73 GLN A C 1
ATOM 562 O O . GLN A 1 73 ? 13.884 6.892 -12.201 1.00 85.31 73 GLN A O 1
ATOM 567 N N . LEU A 1 74 ? 12.937 8.324 -10.755 1.00 88.44 74 LEU A N 1
ATOM 568 C CA . LEU A 1 74 ? 13.195 9.518 -11.565 1.00 88.44 74 LEU A CA 1
ATOM 569 C C . LEU A 1 74 ? 14.697 9.817 -11.707 1.00 88.44 74 LEU A C 1
ATOM 571 O O . LEU A 1 74 ? 15.134 10.308 -12.745 1.00 88.44 74 LEU A O 1
ATOM 575 N N . MET A 1 75 ? 15.489 9.503 -10.678 1.00 90.31 75 MET A N 1
ATOM 576 C CA . MET A 1 75 ? 16.949 9.652 -10.686 1.00 90.31 75 MET A CA 1
ATOM 577 C C . MET A 1 75 ? 17.678 8.520 -11.432 1.00 90.31 75 MET A C 1
ATOM 579 O O . MET A 1 75 ? 18.901 8.564 -11.541 1.00 90.31 75 MET A O 1
ATOM 583 N N . GLY A 1 76 ? 16.958 7.517 -11.949 1.00 71.56 76 GLY A N 1
ATOM 584 C CA . GLY A 1 76 ? 17.546 6.397 -12.687 1.00 71.56 76 GLY A CA 1
ATOM 585 C C . GLY A 1 76 ? 18.342 5.419 -11.815 1.00 71.56 76 GLY A C 1
ATOM 586 O O . GLY A 1 76 ? 19.234 4.746 -12.328 1.00 71.56 76 GLY A O 1
ATOM 587 N N . ALA A 1 77 ? 18.060 5.344 -10.508 1.00 56.44 77 ALA A N 1
ATOM 588 C CA . ALA A 1 77 ? 18.748 4.423 -9.604 1.00 56.44 77 ALA A CA 1
ATOM 589 C C . ALA A 1 77 ? 18.323 2.958 -9.888 1.00 56.44 77 ALA A C 1
ATOM 591 O O . ALA A 1 77 ? 17.135 2.639 -9.786 1.00 56.44 77 ALA A O 1
ATOM 592 N N . PRO A 1 78 ? 19.262 2.051 -10.234 1.00 53.12 78 PRO A N 1
ATOM 593 C CA . PRO A 1 78 ? 18.959 0.724 -10.781 1.00 53.12 78 PRO A CA 1
ATOM 594 C C . PRO A 1 78 ? 18.552 -0.335 -9.746 1.00 53.12 78 PRO A C 1
ATOM 596 O O . PRO A 1 78 ? 18.176 -1.434 -10.147 1.00 53.12 78 PRO A O 1
ATOM 599 N N . GLU A 1 79 ? 18.549 -0.038 -8.443 1.00 49.22 79 GLU A N 1
ATOM 600 C CA . GLU A 1 79 ? 18.250 -1.018 -7.375 1.00 49.22 79 GLU A CA 1
ATOM 601 C C . GLU A 1 79 ? 16.810 -1.580 -7.408 1.00 49.22 79 GLU A C 1
ATOM 603 O O . GLU A 1 79 ? 16.482 -2.497 -6.662 1.00 49.22 79 GLU A O 1
ATOM 608 N N . LEU A 1 80 ? 15.953 -1.084 -8.309 1.00 50.59 80 LEU A N 1
ATOM 609 C CA . LEU A 1 80 ? 14.610 -1.617 -8.579 1.00 50.59 80 LEU A CA 1
ATOM 610 C C . LEU A 1 80 ? 14.429 -2.167 -10.009 1.00 50.59 80 LEU A C 1
ATOM 612 O O . LEU A 1 80 ? 13.362 -2.683 -10.327 1.00 50.59 80 LEU A O 1
ATOM 616 N N . SER A 1 81 ? 15.454 -2.083 -10.866 1.00 48.25 81 SER A N 1
ATOM 617 C CA . SER A 1 81 ? 15.417 -2.587 -12.253 1.00 48.25 81 SER A CA 1
ATOM 618 C C . SER A 1 81 ? 15.779 -4.074 -12.389 1.00 48.25 81 SER A C 1
ATOM 620 O O . SER A 1 81 ? 15.533 -4.685 -13.429 1.00 48.25 81 SER A O 1
ATOM 622 N N . GLU A 1 82 ? 16.320 -4.702 -11.339 1.00 49.22 82 GLU A N 1
ATOM 623 C CA . GLU A 1 82 ? 16.823 -6.083 -11.427 1.00 49.22 82 GLU A CA 1
ATOM 624 C C . GLU A 1 82 ? 15.723 -7.162 -11.515 1.00 49.22 82 GLU A C 1
ATOM 626 O O . GLU A 1 82 ? 16.007 -8.295 -11.912 1.00 49.22 82 GLU A O 1
ATOM 631 N N . GLN A 1 83 ? 14.453 -6.833 -11.233 1.00 45.12 83 GLN A N 1
ATOM 632 C CA . GLN A 1 83 ? 13.340 -7.779 -11.416 1.00 45.12 83 GLN A CA 1
ATOM 633 C C . GLN A 1 83 ? 12.844 -7.896 -12.868 1.00 45.12 83 GLN A C 1
ATOM 635 O O . GLN A 1 83 ? 12.271 -8.930 -13.211 1.00 45.12 83 GLN A O 1
ATOM 640 N N . GLU A 1 84 ? 13.092 -6.915 -13.746 1.00 47.06 84 GLU A N 1
ATOM 641 C CA . GLU A 1 84 ? 12.771 -7.052 -15.182 1.00 47.06 84 GLU A CA 1
ATOM 642 C C . GLU A 1 84 ? 13.808 -7.915 -15.920 1.00 47.06 84 GLU A C 1
ATOM 644 O O . GLU A 1 84 ? 13.464 -8.680 -16.821 1.00 47.06 84 GLU A O 1
ATOM 649 N N . ASN A 1 85 ? 15.070 -7.900 -15.475 1.00 47.31 85 ASN A N 1
ATOM 650 C CA . ASN A 1 85 ? 16.154 -8.640 -16.130 1.00 47.31 85 ASN A CA 1
ATOM 651 C C . ASN A 1 85 ? 16.054 -10.171 -15.949 1.00 47.31 85 ASN A C 1
ATOM 653 O O . ASN A 1 85 ? 16.573 -10.952 -16.750 1.00 47.31 85 ASN A O 1
ATOM 657 N N . THR A 1 86 ? 15.340 -10.641 -14.919 1.00 43.88 86 THR A N 1
ATOM 658 C CA . THR A 1 86 ? 15.193 -12.084 -14.653 1.00 43.88 86 THR A CA 1
ATOM 659 C C . THR A 1 86 ? 14.264 -12.795 -15.646 1.00 43.88 86 THR A C 1
ATOM 661 O O . THR A 1 86 ? 14.297 -14.027 -15.742 1.00 43.88 86 THR A O 1
ATOM 664 N N . LEU A 1 87 ? 13.437 -12.049 -16.388 1.00 49.22 87 LEU A N 1
ATOM 665 C CA . LEU A 1 87 ? 12.567 -12.601 -17.431 1.00 49.22 87 LEU A CA 1
ATOM 666 C C . LEU A 1 87 ? 13.258 -12.636 -18.801 1.00 49.22 87 LEU A C 1
ATOM 668 O O . LEU A 1 87 ? 13.088 -13.622 -19.520 1.00 49.22 87 LEU A O 1
ATOM 672 N N . GLU A 1 88 ? 14.103 -11.654 -19.130 1.00 49.06 88 GLU A N 1
ATOM 673 C CA . GLU A 1 88 ? 14.861 -11.647 -20.393 1.00 49.06 88 GLU A CA 1
ATOM 674 C C . GLU A 1 88 ? 15.936 -12.747 -20.450 1.00 49.06 88 GLU A C 1
ATOM 676 O O . GLU A 1 88 ? 16.092 -13.408 -21.477 1.00 49.06 88 GLU A O 1
ATOM 681 N N . MET A 1 89 ? 16.600 -13.067 -19.332 1.00 46.56 89 MET A N 1
ATOM 682 C CA . MET A 1 89 ? 17.592 -14.156 -19.299 1.00 46.56 89 MET A CA 1
ATOM 683 C C . MET A 1 89 ? 17.005 -15.567 -19.484 1.00 46.56 89 MET A C 1
ATOM 685 O O . MET A 1 89 ? 17.751 -16.512 -19.747 1.00 46.56 89 MET A O 1
ATOM 689 N N . ARG A 1 90 ? 15.682 -15.750 -19.365 1.00 46.03 90 ARG A N 1
ATOM 690 C CA . ARG A 1 90 ? 15.045 -17.071 -19.518 1.00 46.03 90 ARG A CA 1
ATOM 691 C C . ARG A 1 90 ? 14.707 -17.420 -20.974 1.00 46.03 90 ARG A C 1
ATOM 693 O O . ARG A 1 90 ? 14.408 -18.579 -21.238 1.00 46.03 90 ARG A O 1
ATOM 700 N N . GLN A 1 91 ? 14.777 -16.458 -21.899 1.00 44.25 91 GLN A N 1
ATOM 701 C CA . GLN A 1 91 ? 14.510 -16.672 -23.332 1.00 44.25 91 GLN A CA 1
ATOM 702 C C . GLN A 1 91 ? 15.774 -16.890 -24.183 1.00 44.25 91 GLN A C 1
ATOM 704 O O . GLN A 1 91 ? 15.684 -17.051 -25.394 1.00 44.25 91 GLN A O 1
AT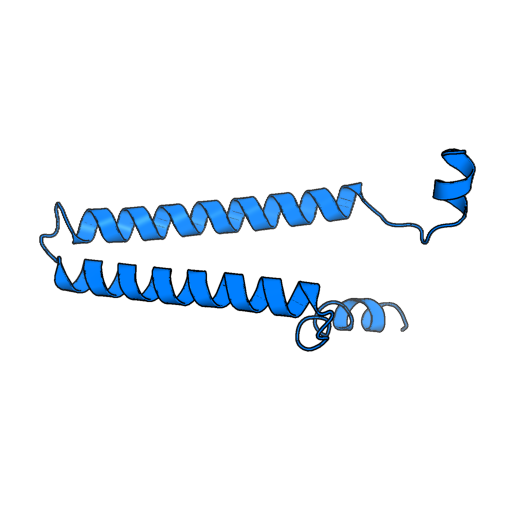OM 709 N N . LEU A 1 92 ? 16.950 -16.935 -23.554 1.00 45.94 92 LEU A N 1
ATOM 710 C CA . LEU A 1 92 ? 18.239 -17.205 -24.203 1.00 45.94 92 LEU A CA 1
ATOM 711 C C . LEU A 1 92 ? 18.748 -18.644 -23.978 1.00 45.94 92 LEU A C 1
ATOM 713 O O . LEU A 1 92 ? 19.955 -18.882 -23.995 1.00 45.94 92 LEU A O 1
ATOM 717 N N . LYS A 1 93 ? 17.848 -19.613 -23.771 1.00 37.69 93 LYS A N 1
ATOM 718 C CA . LYS A 1 93 ? 18.187 -21.046 -23.734 1.00 37.69 93 LYS A CA 1
ATOM 719 C C . LYS A 1 93 ? 17.490 -21.827 -24.832 1.00 37.69 93 LYS A C 1
ATOM 721 O O . LYS A 1 93 ? 16.277 -21.600 -25.018 1.00 37.69 93 LYS A O 1
#

Foldseek 3Di:
DVVVVCVPDDVDPPVVVVVVVVVVVVVVVVVVVVLVVVLVCCVPVVVNPVVSVVSVVVVVVVVVVVVVVVVCVVVVPCPPVVVVVVVVVVVPD

Secondary structure (DSSP, 8-state):
-HHHHHHHS----HHHHHHHHHHHHHHHHHHHHHHHHHHHHHHTTT--HHHHHHHHHHHH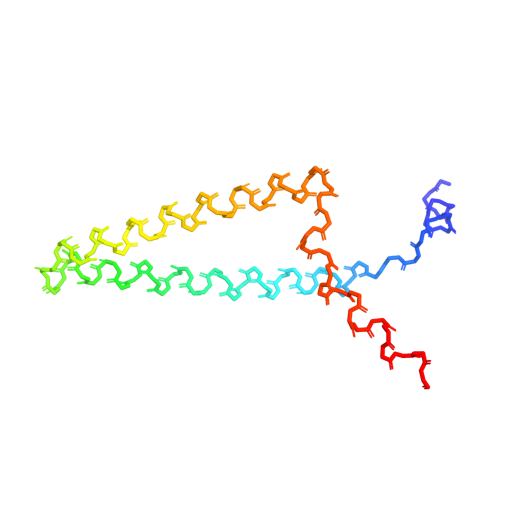HHHHHHHHHHHHHHTT-GGGTHHHHHHHGGG--